Protein AF-A0A3A8YYP8-F1 (afdb_monomer_lite)

pLDDT: mean 87.09, std 10.53, range [45.59, 95.88]

Structure (mmCIF, N/CA/C/O backbone):
data_AF-A0A3A8YYP8-F1
#
_entry.id   AF-A0A3A8YYP8-F1
#
loop_
_atom_site.group_PDB
_atom_site.id
_atom_site.type_symbol
_atom_site.label_atom_id
_atom_site.label_alt_id
_atom_site.label_comp_id
_atom_site.label_asym_id
_atom_site.label_entity_id
_atom_site.label_seq_id
_atom_site.pdbx_PDB_ins_code
_atom_site.Cartn_x
_atom_site.Cartn_y
_atom_site.Cartn_z
_atom_site.occupancy
_atom_site.B_iso_or_equiv
_atom_site.auth_seq_id
_atom_site.auth_comp_id
_atom_site.auth_asym_id
_atom_site.auth_atom_id
_atom_site.pdbx_PDB_model_num
ATOM 1 N N . MET A 1 1 ? -24.471 6.073 21.252 1.00 45.59 1 MET A N 1
ATOM 2 C CA . MET A 1 1 ? -23.275 5.208 21.343 1.00 45.59 1 MET A CA 1
ATOM 3 C C . MET A 1 1 ? -22.074 6.132 21.417 1.00 45.59 1 MET A C 1
ATOM 5 O O . MET A 1 1 ? -21.913 6.938 20.513 1.00 45.59 1 MET A O 1
ATOM 9 N N . ASN A 1 2 ? -21.313 6.114 22.513 1.00 55.69 2 ASN A N 1
ATOM 10 C CA . ASN A 1 2 ? -20.142 6.978 22.665 1.00 55.69 2 ASN A CA 1
ATOM 11 C C . ASN A 1 2 ? -18.919 6.246 22.096 1.00 55.69 2 ASN A C 1
ATOM 13 O O . ASN A 1 2 ? -18.174 5.598 22.827 1.00 55.69 2 ASN A O 1
ATOM 17 N N . THR A 1 3 ? -18.778 6.240 20.772 1.00 72.06 3 THR A N 1
ATOM 18 C CA . THR A 1 3 ? -17.600 5.665 20.119 1.00 72.06 3 THR A CA 1
ATOM 19 C C . THR A 1 3 ? -16.515 6.723 20.101 1.00 72.06 3 THR A C 1
ATOM 21 O O . THR A 1 3 ? -16.597 7.689 19.341 1.00 72.06 3 THR A O 1
ATOM 24 N N . LYS A 1 4 ? -15.504 6.546 20.955 1.00 82.94 4 LYS A N 1
ATOM 25 C CA . LYS A 1 4 ? -14.266 7.322 20.891 1.00 82.94 4 LYS A CA 1
ATOM 26 C C . LYS A 1 4 ? -13.780 7.364 19.429 1.00 82.94 4 LYS A C 1
ATOM 28 O O . LYS A 1 4 ? -13.744 6.303 18.796 1.00 82.94 4 LYS A O 1
ATOM 33 N N . PRO A 1 5 ? -13.421 8.539 18.884 1.00 85.38 5 PRO A N 1
ATOM 34 C CA . PRO A 1 5 ? -12.859 8.627 17.542 1.00 85.38 5 PRO A CA 1
ATOM 35 C C . PRO A 1 5 ? -11.623 7.732 17.426 1.00 85.38 5 PRO A C 1
ATOM 37 O O . PRO A 1 5 ? -10.744 7.783 18.289 1.00 85.38 5 PRO A O 1
ATOM 40 N N . ARG A 1 6 ? -11.569 6.909 16.374 1.00 88.56 6 ARG A N 1
ATOM 41 C CA . ARG A 1 6 ? -10.375 6.124 16.039 1.00 88.56 6 ARG A CA 1
ATOM 42 C C . ARG A 1 6 ? -9.394 6.998 15.275 1.00 88.56 6 ARG A C 1
ATOM 44 O O . ARG A 1 6 ? -9.782 7.748 14.383 1.00 88.56 6 ARG A O 1
ATOM 51 N N . THR A 1 7 ? -8.123 6.870 15.609 1.00 93.50 7 THR A N 1
ATOM 52 C CA . THR A 1 7 ? -7.025 7.454 14.844 1.00 93.50 7 THR A CA 1
ATOM 53 C C . THR A 1 7 ? -6.826 6.693 13.534 1.00 93.50 7 THR A C 1
ATOM 55 O O . THR A 1 7 ? -7.161 5.510 13.426 1.00 93.50 7 THR A O 1
ATOM 58 N N . GLY A 1 8 ? -6.215 7.344 12.540 1.00 90.12 8 GLY A N 1
ATOM 59 C CA . GLY A 1 8 ? -5.828 6.667 11.298 1.00 90.12 8 GLY A CA 1
ATOM 60 C C . GLY A 1 8 ? -4.916 5.461 11.552 1.00 90.12 8 GLY A C 1
ATOM 61 O O . GLY A 1 8 ? -5.095 4.413 10.945 1.00 90.12 8 GLY A O 1
ATOM 62 N N . LEU A 1 9 ? -4.003 5.557 12.526 1.00 93.44 9 LEU A N 1
ATOM 63 C CA . LEU A 1 9 ? -3.087 4.466 12.865 1.00 93.44 9 LEU A CA 1
ATOM 64 C C . LEU A 1 9 ? -3.807 3.233 13.431 1.00 93.44 9 LEU A C 1
ATOM 66 O O . LEU A 1 9 ? -3.421 2.109 13.124 1.00 93.44 9 LEU A O 1
ATOM 70 N N . GLU A 1 10 ? -4.852 3.428 14.239 1.00 93.00 10 GLU A N 1
ATOM 71 C CA . GLU A 1 10 ? -5.681 2.327 14.747 1.00 93.00 10 GLU A CA 1
ATOM 72 C C . GLU A 1 10 ? -6.461 1.642 13.622 1.00 93.00 10 GLU A C 1
ATOM 74 O O . GLU A 1 10 ? -6.636 0.429 13.662 1.00 93.00 10 GLU A O 1
ATOM 79 N N . ILE A 1 11 ? -6.900 2.393 12.608 1.00 90.12 11 ILE A N 1
ATOM 80 C CA . ILE A 1 11 ? -7.579 1.836 11.430 1.00 90.12 11 ILE A CA 1
ATOM 81 C C . ILE A 1 11 ? -6.596 1.008 10.594 1.00 90.12 11 ILE A C 1
ATOM 83 O O . ILE A 1 11 ? -6.897 -0.133 10.252 1.00 90.12 11 ILE A O 1
ATOM 87 N N . LEU A 1 12 ? -5.399 1.538 10.327 1.00 91.00 12 LEU A N 1
ATOM 88 C CA . LEU A 1 12 ? -4.368 0.849 9.540 1.00 91.00 12 LEU A CA 1
ATOM 89 C C . LEU A 1 12 ? -3.847 -0.429 10.218 1.00 91.00 12 LEU A C 1
ATOM 91 O O . LEU A 1 12 ? -3.481 -1.377 9.533 1.00 91.00 12 LEU A O 1
ATOM 95 N N . LYS A 1 13 ? -3.816 -0.466 11.557 1.00 90.31 13 LYS A N 1
ATOM 96 C CA . LYS A 1 13 ? -3.358 -1.624 12.347 1.00 90.31 13 LYS A CA 1
ATOM 97 C C . LYS A 1 13 ? -4.476 -2.589 12.748 1.00 90.31 13 LYS A C 1
ATOM 99 O O . LYS A 1 13 ? -4.188 -3.590 13.405 1.00 90.31 13 LYS A O 1
ATOM 104 N N . ALA A 1 14 ? -5.737 -2.284 12.435 1.00 93.19 14 ALA A N 1
ATOM 105 C CA . ALA A 1 14 ? -6.846 -3.122 12.868 1.00 93.19 14 ALA A CA 1
ATOM 106 C C . ALA A 1 14 ? -6.765 -4.514 12.208 1.00 93.19 14 ALA A C 1
ATOM 108 O O . ALA A 1 14 ? -6.537 -4.614 11.000 1.00 93.19 14 ALA A O 1
ATOM 109 N N . PRO A 1 15 ? -6.966 -5.601 12.977 1.00 88.12 15 PRO A N 1
ATOM 110 C CA . PRO A 1 15 ? -7.002 -6.942 12.416 1.00 88.12 15 PR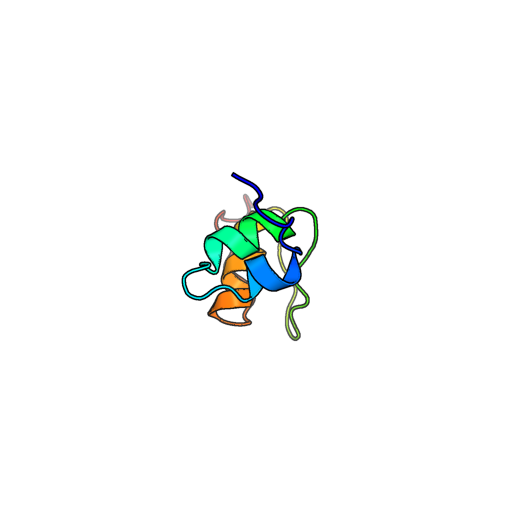O A CA 1
ATOM 111 C C . PRO A 1 15 ? -8.182 -7.044 11.445 1.00 88.12 15 PRO A C 1
ATOM 113 O O . PRO A 1 15 ? -9.329 -6.824 11.827 1.00 88.12 15 PRO A O 1
ATOM 116 N N . GLY A 1 16 ? -7.884 -7.352 10.184 1.00 89.38 16 GLY A N 1
ATOM 117 C CA . GLY A 1 16 ? -8.874 -7.436 9.108 1.00 89.38 16 GLY A CA 1
ATOM 118 C C . GLY A 1 16 ? -8.866 -6.257 8.137 1.00 89.38 16 GLY A C 1
ATOM 119 O O . GLY A 1 16 ? -9.457 -6.390 7.071 1.00 89.38 16 GLY A O 1
ATOM 120 N N . THR A 1 17 ? -8.162 -5.160 8.439 1.00 93.81 17 THR A N 1
ATOM 121 C CA . THR A 1 17 ? -7.910 -4.116 7.437 1.00 93.81 17 THR A CA 1
ATOM 122 C C . THR A 1 17 ? -7.076 -4.707 6.304 1.00 93.81 17 THR A C 1
ATOM 124 O O . THR A 1 17 ? -5.988 -5.246 6.519 1.00 93.81 17 THR A O 1
ATOM 127 N N . THR A 1 18 ? -7.597 -4.629 5.087 1.00 95.50 18 THR A N 1
ATOM 128 C CA . THR A 1 18 ? -6.983 -5.228 3.904 1.00 95.50 18 THR A CA 1
ATOM 129 C C . THR A 1 18 ? -5.989 -4.276 3.244 1.00 95.50 18 THR A C 1
ATOM 131 O O . THR A 1 18 ? -6.129 -3.054 3.300 1.00 95.50 18 THR A O 1
ATOM 134 N N . ALA A 1 19 ? -5.010 -4.829 2.523 1.00 95.19 19 ALA A N 1
ATOM 135 C CA . ALA A 1 19 ? -4.091 -4.022 1.721 1.00 95.19 19 ALA A CA 1
ATOM 136 C C . ALA A 1 19 ? -4.825 -3.151 0.681 1.00 95.19 19 ALA A C 1
ATOM 138 O O . ALA A 1 19 ? -4.382 -2.047 0.393 1.00 95.19 19 ALA A O 1
ATOM 139 N N . GLY A 1 20 ? -5.969 -3.607 0.154 1.00 94.50 20 GLY A N 1
ATOM 140 C CA . GLY A 1 20 ? -6.781 -2.835 -0.793 1.00 94.50 20 GLY A CA 1
ATOM 141 C C . GLY A 1 20 ? -7.470 -1.619 -0.169 1.00 94.50 20 GLY A C 1
ATOM 142 O O . GLY A 1 20 ? -7.560 -0.574 -0.812 1.00 94.50 20 GLY A O 1
ATOM 143 N N . GLU A 1 21 ? -7.925 -1.733 1.080 1.00 94.94 21 GLU A N 1
ATOM 144 C CA . GLU A 1 21 ? -8.480 -0.604 1.838 1.00 94.94 21 GLU A CA 1
ATOM 145 C C . GLU A 1 21 ? -7.390 0.406 2.195 1.00 94.94 21 GLU A C 1
ATOM 147 O O . GLU A 1 21 ? -7.588 1.605 2.022 1.00 94.94 21 GLU A O 1
ATOM 152 N N . ILE A 1 22 ? -6.214 -0.067 2.622 1.00 95.00 22 ILE A N 1
ATOM 153 C CA . ILE A 1 22 ? -5.063 0.806 2.885 1.00 95.00 22 ILE A CA 1
ATOM 154 C C . ILE A 1 22 ? -4.621 1.502 1.593 1.00 95.00 22 ILE A C 1
ATOM 156 O O . ILE A 1 22 ? -4.393 2.707 1.602 1.00 95.00 22 ILE A O 1
ATOM 160 N N . ALA A 1 23 ? -4.560 0.781 0.471 1.00 95.38 23 ALA A N 1
ATOM 161 C CA . ALA A 1 23 ? -4.200 1.355 -0.820 1.00 95.38 23 ALA A CA 1
ATOM 162 C C . ALA A 1 23 ? -5.151 2.482 -1.239 1.00 95.38 23 ALA A C 1
ATOM 164 O O . ALA A 1 23 ? -4.687 3.539 -1.650 1.00 95.38 23 ALA A O 1
ATOM 165 N N . ALA A 1 24 ? -6.462 2.297 -1.062 1.00 94.06 24 ALA A N 1
ATOM 166 C CA . ALA A 1 24 ? -7.453 3.331 -1.361 1.00 94.06 24 ALA A CA 1
ATOM 167 C C . ALA A 1 24 ? -7.318 4.575 -0.459 1.00 94.06 24 ALA A C 1
ATOM 169 O O . ALA A 1 24 ? -7.642 5.679 -0.876 1.00 94.06 24 ALA A O 1
ATOM 170 N N . LEU A 1 25 ? -6.826 4.427 0.775 1.00 92.88 25 LEU A N 1
ATOM 171 C CA . LEU A 1 25 ? -6.568 5.571 1.659 1.00 92.88 25 LEU A CA 1
ATOM 172 C C . LEU A 1 25 ? -5.315 6.362 1.259 1.00 92.88 25 LEU A C 1
ATOM 174 O O . LEU A 1 25 ? -5.231 7.555 1.544 1.00 92.88 25 LEU A O 1
ATOM 178 N N . LEU A 1 26 ? -4.334 5.699 0.643 1.00 92.06 26 LEU A N 1
ATOM 179 C CA . LEU A 1 26 ? -3.024 6.272 0.323 1.00 92.06 26 LEU A CA 1
ATOM 180 C C . LEU A 1 26 ? -2.888 6.718 -1.142 1.00 92.06 26 LEU A C 1
ATOM 182 O O . LEU A 1 26 ? -1.918 7.395 -1.477 1.00 92.06 26 LEU A O 1
ATOM 186 N N . GLU A 1 27 ? -3.854 6.388 -2.006 1.00 88.62 27 GLU A N 1
ATOM 187 C CA . GLU A 1 27 ? -3.795 6.574 -3.468 1.00 88.62 27 GLU A CA 1
ATOM 188 C C . GLU A 1 27 ? -3.618 8.023 -3.953 1.00 88.62 27 GLU A C 1
ATOM 190 O O . GLU A 1 27 ? -3.360 8.243 -5.133 1.00 88.62 27 GLU A O 1
ATOM 195 N N . THR A 1 28 ? -3.700 9.009 -3.057 1.00 88.44 28 THR A N 1
ATOM 196 C 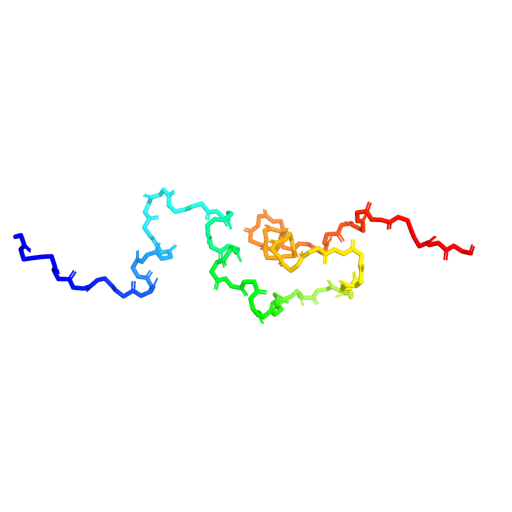CA . THR A 1 28 ? -3.389 10.416 -3.347 1.00 88.44 28 THR A CA 1
ATOM 197 C C . THR A 1 28 ? -1.886 10.699 -3.462 1.00 88.44 28 THR A C 1
ATOM 199 O O . THR A 1 28 ? -1.513 11.746 -3.988 1.00 88.44 28 THR A O 1
ATOM 202 N N . GLY A 1 29 ? -1.023 9.791 -2.991 1.00 87.88 29 GLY A N 1
ATOM 203 C CA . GLY A 1 29 ? 0.437 9.886 -3.089 1.00 87.88 29 GLY A CA 1
ATOM 204 C C . GLY A 1 29 ? 1.085 8.698 -3.805 1.00 87.88 29 GLY A C 1
ATOM 205 O O . GLY A 1 29 ? 0.401 7.810 -4.317 1.00 87.88 29 GLY A O 1
ATOM 206 N N . HIS A 1 30 ? 2.421 8.657 -3.801 1.00 89.31 30 HIS A N 1
ATOM 207 C CA . HIS A 1 30 ? 3.202 7.567 -4.396 1.00 89.31 30 HIS A CA 1
ATOM 208 C C . HIS A 1 30 ? 3.836 6.661 -3.327 1.00 89.31 30 HIS A C 1
ATOM 210 O O . HIS A 1 30 ? 4.375 7.181 -2.343 1.00 89.31 30 HIS A O 1
ATOM 216 N N . PRO A 1 31 ? 3.801 5.325 -3.504 1.00 92.25 31 PRO A N 1
ATOM 217 C CA . PRO A 1 31 ? 4.469 4.405 -2.594 1.00 92.25 31 PRO A CA 1
ATOM 218 C C . PRO A 1 3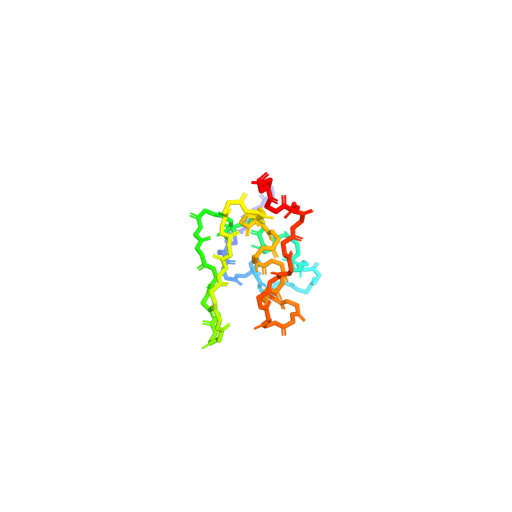1 ? 5.996 4.567 -2.634 1.00 92.25 31 PRO A C 1
ATOM 220 O O . PRO A 1 31 ? 6.554 4.795 -3.710 1.00 92.25 31 PRO A O 1
ATOM 223 N N . PRO A 1 32 ? 6.692 4.389 -1.499 1.00 92.25 32 PRO A N 1
ATOM 224 C CA . PRO A 1 32 ? 8.148 4.429 -1.442 1.00 92.25 32 PRO A CA 1
ATOM 225 C C . PRO A 1 32 ? 8.739 3.071 -1.854 1.00 92.25 32 PRO A C 1
ATOM 227 O O . PRO A 1 32 ? 9.128 2.267 -1.006 1.00 92.25 32 PRO A O 1
ATOM 230 N N . PHE A 1 33 ? 8.760 2.771 -3.154 1.00 91.25 33 PHE A N 1
ATOM 231 C CA . PHE A 1 33 ? 9.494 1.609 -3.664 1.00 91.25 33 PHE A CA 1
ATOM 232 C C . PHE A 1 33 ? 11.004 1.808 -3.469 1.00 91.25 33 PHE A C 1
ATOM 234 O O . PHE A 1 33 ? 11.524 2.887 -3.742 1.00 91.25 33 PHE A O 1
ATOM 241 N N . GLU A 1 34 ? 11.706 0.774 -2.996 1.00 86.12 34 GLU A N 1
ATOM 242 C CA . GLU A 1 34 ? 13.172 0.815 -2.858 1.00 86.12 34 GLU A CA 1
ATOM 243 C C . GLU A 1 34 ? 13.884 0.664 -4.209 1.00 86.12 34 GLU A C 1
ATOM 245 O O . GLU A 1 34 ? 14.991 1.168 -4.389 1.00 86.12 34 GLU A O 1
ATOM 250 N N . GLU A 1 35 ? 13.243 -0.006 -5.171 1.00 79.88 35 GLU A N 1
ATOM 251 C CA . GLU A 1 35 ? 13.822 -0.318 -6.473 1.00 79.88 35 GLU A CA 1
ATOM 252 C C . GLU A 1 35 ? 12.827 -0.059 -7.609 1.00 79.88 35 GLU A C 1
ATOM 254 O O . GLU A 1 35 ? 11.669 -0.477 -7.543 1.00 79.88 35 GLU A O 1
ATOM 259 N N . GLY A 1 36 ? 13.327 0.550 -8.687 1.00 76.00 36 GLY A N 1
ATOM 260 C CA . GLY A 1 36 ? 12.629 0.710 -9.962 1.00 76.00 36 GLY A CA 1
ATOM 261 C C . GLY A 1 36 ? 11.704 1.926 -10.056 1.00 76.00 36 GLY A C 1
ATOM 262 O O . GLY A 1 36 ? 11.288 2.507 -9.058 1.00 76.00 36 GLY A O 1
ATOM 263 N N . ASP A 1 37 ? 11.373 2.288 -11.296 1.00 80.25 37 ASP A N 1
ATOM 264 C CA . ASP A 1 37 ? 10.470 3.392 -11.617 1.00 80.25 37 ASP A CA 1
ATOM 265 C C . ASP A 1 37 ? 9.089 2.865 -12.019 1.00 80.25 37 ASP A C 1
ATOM 267 O O . ASP A 1 37 ? 8.960 1.923 -12.808 1.00 80.25 37 ASP A O 1
ATOM 271 N N . VAL A 1 38 ? 8.036 3.500 -11.502 1.00 84.75 38 VAL A N 1
ATOM 272 C CA . VAL A 1 38 ? 6.656 3.232 -11.917 1.00 84.75 38 VAL A CA 1
ATOM 273 C C . VAL A 1 38 ? 6.356 4.031 -13.181 1.00 84.75 38 VAL A C 1
ATOM 275 O O . VAL A 1 38 ? 6.532 5.247 -13.227 1.00 84.75 38 VAL A O 1
ATOM 278 N N . GLN A 1 39 ? 5.806 3.367 -14.195 1.00 86.44 39 GLN A N 1
ATOM 279 C CA . GLN A 1 39 ? 5.198 4.048 -15.336 1.00 86.44 39 GLN A CA 1
ATOM 280 C C . GLN A 1 39 ? 3.794 4.527 -14.939 1.00 86.44 39 GLN A C 1
ATOM 282 O O . GLN A 1 39 ? 2.811 3.831 -15.189 1.00 86.44 39 GLN A O 1
ATOM 287 N N . CYS A 1 40 ? 3.710 5.688 -14.280 1.00 86.62 40 CYS A N 1
ATOM 288 C CA . CYS A 1 40 ? 2.463 6.216 -13.705 1.00 86.62 40 CYS A CA 1
ATOM 289 C C . CYS A 1 40 ? 1.331 6.390 -14.730 1.00 86.62 40 CYS A C 1
ATOM 291 O O . CYS A 1 40 ? 0.167 6.279 -14.367 1.00 86.62 40 CYS A O 1
ATOM 293 N N . ASP A 1 41 ? 1.653 6.587 -16.009 1.00 87.31 41 ASP A N 1
ATOM 294 C CA . ASP A 1 41 ? 0.648 6.694 -17.074 1.00 87.31 41 ASP A CA 1
ATOM 295 C C . ASP A 1 41 ? -0.014 5.347 -17.420 1.00 87.31 41 ASP A C 1
ATOM 297 O O . ASP A 1 41 ? -1.020 5.306 -18.128 1.00 87.31 41 ASP A O 1
ATOM 301 N N . LEU A 1 42 ? 0.557 4.226 -16.962 1.00 88.25 42 LEU A N 1
ATOM 302 C CA . LEU A 1 42 ? 0.145 2.871 -17.338 1.00 88.25 42 LEU A CA 1
ATOM 303 C C . LEU A 1 42 ? -0.365 2.028 -16.157 1.00 88.25 42 LEU A C 1
ATOM 305 O O . LEU A 1 42 ? -0.705 0.854 -16.357 1.00 88.25 42 LEU A O 1
ATOM 309 N N . VAL A 1 43 ? -0.399 2.588 -14.943 1.00 89.75 43 VAL A N 1
ATOM 310 C CA . VAL A 1 43 ? -0.825 1.903 -13.713 1.00 89.75 43 VAL A CA 1
ATOM 311 C C . VAL A 1 43 ? -1.589 2.865 -12.801 1.00 89.75 43 VAL A C 1
ATOM 313 O O . VAL A 1 43 ? -1.120 3.971 -12.548 1.00 89.75 43 VAL A O 1
ATOM 316 N N . ASP A 1 44 ? -2.727 2.431 -12.248 1.00 91.50 44 ASP A N 1
ATOM 317 C CA . ASP A 1 44 ? -3.497 3.258 -11.314 1.00 91.50 44 ASP A CA 1
ATOM 318 C C . ASP A 1 44 ? -2.762 3.387 -9.965 1.00 91.50 44 ASP A C 1
ATOM 320 O O . ASP A 1 44 ? -2.221 2.409 -9.439 1.00 91.50 44 ASP A O 1
ATOM 324 N N . CYS A 1 45 ? -2.794 4.570 -9.336 1.00 92.69 45 CYS A N 1
ATOM 325 C CA . CYS A 1 45 ? -2.119 4.817 -8.049 1.00 92.69 45 CYS A CA 1
ATOM 326 C C . CYS A 1 45 ? -2.519 3.811 -6.958 1.00 92.69 45 CYS A C 1
ATOM 328 O O . CYS A 1 45 ? -1.681 3.385 -6.159 1.00 92.69 45 CYS A O 1
ATOM 330 N N . LYS A 1 46 ? -3.785 3.380 -6.953 1.00 94.38 46 LYS A N 1
ATOM 331 C CA . LYS A 1 46 ? -4.278 2.336 -6.052 1.00 94.38 46 LYS A CA 1
ATOM 332 C C . LYS A 1 46 ? -3.562 1.003 -6.254 1.00 94.38 46 LYS A C 1
ATOM 334 O O . LYS A 1 46 ? -3.235 0.336 -5.276 1.00 94.38 46 LYS A O 1
ATOM 339 N N . ASP A 1 47 ? -3.309 0.605 -7.500 1.00 93.81 47 ASP A N 1
ATOM 340 C CA . ASP A 1 47 ? -2.595 -0.639 -7.788 1.00 93.81 47 ASP A CA 1
ATOM 341 C C . ASP A 1 47 ? -1.127 -0.541 -7.383 1.00 93.81 47 ASP A C 1
ATOM 343 O O . ASP A 1 47 ? -0.571 -1.520 -6.894 1.00 93.81 47 ASP A O 1
ATOM 347 N N . CYS A 1 48 ? -0.510 0.635 -7.527 1.00 94.56 48 CYS A N 1
ATOM 348 C CA . CYS A 1 48 ? 0.844 0.882 -7.033 1.00 94.56 48 CYS A CA 1
ATOM 349 C C . CYS A 1 48 ? 0.926 0.667 -5.521 1.00 94.56 48 CYS A C 1
ATOM 351 O O . CYS A 1 48 ? 1.788 -0.076 -5.051 1.00 94.56 48 CYS A O 1
ATOM 353 N N . TRP A 1 49 ? 0.002 1.249 -4.753 1.00 95.56 49 TRP A N 1
ATOM 354 C CA . TRP A 1 49 ? -0.050 1.025 -3.308 1.00 95.56 49 TRP A CA 1
ATOM 355 C C . TRP A 1 49 ? -0.369 -0.420 -2.951 1.00 95.56 49 TRP A C 1
ATOM 357 O O . TRP A 1 49 ? 0.255 -0.971 -2.047 1.00 95.56 49 TRP A O 1
ATOM 367 N N . LEU A 1 50 ? -1.285 -1.065 -3.672 1.00 95.88 50 LEU A N 1
ATOM 368 C CA . LEU A 1 50 ? -1.599 -2.470 -3.445 1.00 95.88 50 LEU A CA 1
ATOM 369 C C . LEU A 1 50 ? -0.374 -3.362 -3.690 1.00 95.88 50 LEU A C 1
ATOM 371 O O . LEU A 1 50 ? -0.070 -4.221 -2.862 1.00 95.88 50 LEU A O 1
ATOM 375 N N . ALA A 1 51 ? 0.350 -3.148 -4.790 1.00 94.88 51 ALA A N 1
ATOM 376 C CA . ALA A 1 51 ? 1.558 -3.892 -5.130 1.00 94.88 51 ALA A CA 1
ATOM 377 C C . ALA A 1 51 ? 2.667 -3.670 -4.094 1.00 94.88 51 ALA A C 1
ATOM 379 O O . ALA A 1 51 ? 3.280 -4.641 -3.646 1.00 94.88 51 ALA A O 1
ATOM 380 N N . TRP A 1 52 ? 2.864 -2.430 -3.640 1.00 95.19 52 TRP A N 1
ATOM 381 C CA . TRP A 1 52 ? 3.814 -2.108 -2.576 1.00 95.19 52 TRP A CA 1
ATOM 382 C C . TRP A 1 52 ? 3.465 -2.824 -1.265 1.00 95.19 52 TRP A C 1
ATOM 384 O O . TRP A 1 52 ? 4.298 -3.541 -0.718 1.00 95.19 52 TRP A O 1
ATOM 394 N N . LEU A 1 53 ? 2.213 -2.719 -0.808 1.00 94.50 53 LEU A N 1
ATOM 395 C CA . LEU A 1 53 ? 1.752 -3.312 0.455 1.00 94.50 53 LEU A CA 1
ATOM 396 C C . LEU A 1 53 ? 1.804 -4.844 0.469 1.00 94.50 53 LEU A C 1
ATOM 398 O O . LEU A 1 53 ? 1.923 -5.441 1.536 1.00 94.50 53 LEU A O 1
ATOM 402 N N . THR A 1 54 ? 1.658 -5.484 -0.692 1.00 95.00 54 THR A N 1
ATOM 403 C CA . THR A 1 54 ? 1.549 -6.950 -0.788 1.00 95.00 54 THR A CA 1
ATOM 404 C C . THR A 1 54 ? 2.833 -7.632 -1.241 1.00 95.00 54 THR A C 1
ATOM 406 O O . THR A 1 54 ? 3.079 -8.771 -0.854 1.00 95.00 54 THR A O 1
ATOM 409 N N . THR A 1 55 ? 3.650 -6.964 -2.058 1.00 94.38 55 THR A N 1
ATOM 410 C CA . THR A 1 55 ? 4.836 -7.571 -2.683 1.00 94.38 55 THR A CA 1
ATOM 411 C C . THR A 1 55 ? 6.116 -6.761 -2.511 1.00 94.38 55 THR A C 1
ATOM 413 O O . THR A 1 55 ? 7.194 -7.313 -2.715 1.00 94.38 55 THR A O 1
ATOM 416 N N . GLY A 1 56 ? 6.015 -5.466 -2.191 1.00 93.44 56 GLY A N 1
ATOM 417 C CA . GLY A 1 56 ? 7.145 -4.534 -2.187 1.00 93.44 56 GLY A CA 1
ATOM 418 C C . GLY A 1 56 ? 7.723 -4.222 -3.573 1.00 93.44 56 GLY A C 1
ATOM 419 O O . GLY A 1 56 ? 8.725 -3.522 -3.658 1.00 93.44 56 GLY A O 1
ATOM 420 N N . LYS A 1 57 ? 7.123 -4.725 -4.661 1.00 93.06 57 LYS A N 1
ATOM 421 C CA . LYS A 1 57 ? 7.645 -4.597 -6.029 1.00 93.06 57 LYS A CA 1
ATOM 422 C C . LYS A 1 57 ? 6.789 -3.681 -6.886 1.00 93.06 57 LYS A C 1
ATOM 424 O O . LYS A 1 57 ? 5.568 -3.633 -6.734 1.00 93.06 57 LYS A O 1
ATOM 429 N N . VAL A 1 58 ? 7.447 -3.019 -7.831 1.00 92.06 58 VAL A N 1
ATOM 430 C CA . VAL A 1 58 ? 6.802 -2.180 -8.841 1.00 92.06 58 VAL A CA 1
ATOM 431 C C . VAL A 1 58 ? 5.790 -3.017 -9.640 1.00 92.06 58 VAL A C 1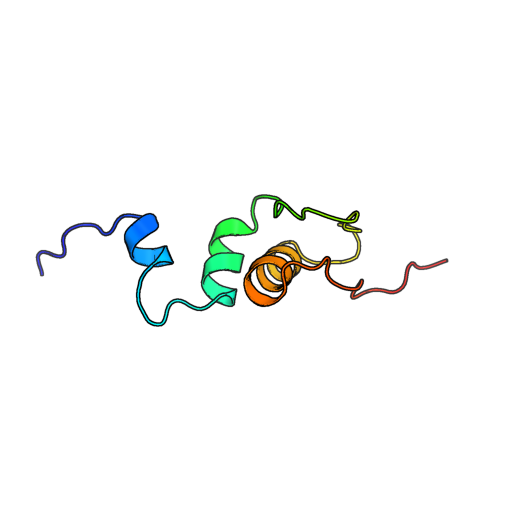
ATOM 433 O O . VAL A 1 58 ? 6.139 -4.109 -10.104 1.00 92.06 58 VAL A O 1
ATOM 436 N N . PRO A 1 59 ? 4.535 -2.563 -9.799 1.00 92.00 59 PRO A N 1
ATOM 437 C CA . PRO A 1 59 ? 3.539 -3.288 -10.579 1.00 92.00 59 PRO A CA 1
ATOM 438 C C . PRO A 1 59 ? 3.897 -3.298 -12.068 1.00 92.00 59 PRO A C 1
ATOM 440 O O . PRO A 1 59 ? 4.472 -2.350 -12.602 1.00 92.00 59 PRO A O 1
ATOM 443 N N . ALA A 1 60 ? 3.499 -4.366 -12.759 1.00 86.81 60 ALA A N 1
ATOM 444 C CA . ALA A 1 60 ? 3.581 -4.402 -14.212 1.00 86.81 60 ALA A CA 1
ATOM 445 C C . ALA A 1 60 ? 2.550 -3.436 -14.839 1.00 86.81 60 ALA A C 1
ATOM 447 O O . ALA A 1 60 ? 1.425 -3.348 -14.335 1.00 86.81 60 ALA A O 1
ATOM 448 N N . PRO A 1 61 ? 2.888 -2.759 -15.953 1.00 84.94 61 PRO A N 1
ATOM 449 C CA . PRO A 1 61 ? 1.953 -1.914 -16.691 1.00 84.94 61 PRO A CA 1
ATOM 450 C C . PRO A 1 61 ? 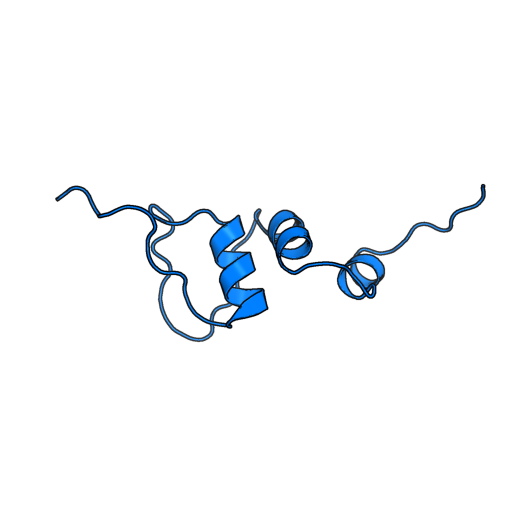0.676 -2.669 -17.072 1.00 84.94 61 PRO A C 1
ATOM 452 O O . PRO A 1 61 ? 0.744 -3.770 -17.625 1.00 84.94 61 PRO A O 1
ATOM 455 N N . LYS A 1 62 ? -0.495 -2.072 -16.818 1.00 73.31 62 LYS A N 1
ATOM 456 C CA . LYS A 1 62 ? -1.785 -2.643 -17.248 1.00 73.31 62 LYS A CA 1
ATOM 457 C C . LYS A 1 62 ? -2.042 -2.416 -18.734 1.00 73.31 62 LYS A C 1
ATOM 459 O O . LYS A 1 62 ? -2.683 -3.238 -19.388 1.00 73.31 62 LYS A O 1
ATOM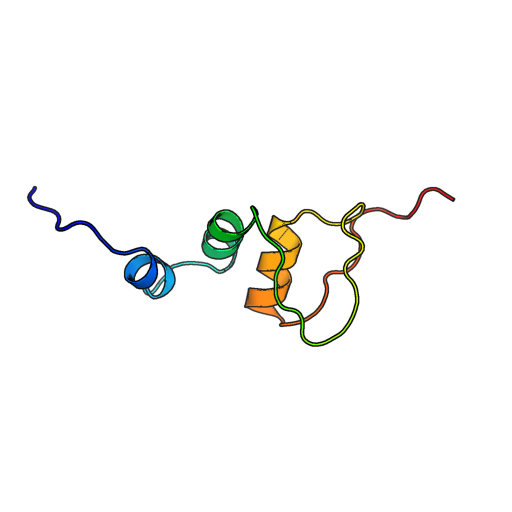 464 N N . TYR A 1 63 ? -1.521 -1.318 -19.270 1.00 69.50 63 TYR A N 1
ATOM 465 C CA . TYR A 1 63 ? -1.673 -0.942 -20.668 1.00 69.50 63 TYR A CA 1
ATOM 466 C C . TYR A 1 63 ? -0.354 -1.133 -21.410 1.00 69.50 63 TYR A C 1
ATOM 468 O O . TYR A 1 63 ? 0.720 -0.811 -20.902 1.00 69.50 63 TYR A O 1
ATOM 476 N N . LYS A 1 64 ? -0.429 -1.653 -22.638 1.00 67.12 64 LYS A N 1
ATOM 477 C CA . LYS A 1 64 ? 0.730 -1.626 -23.533 1.00 67.12 64 LYS A CA 1
ATOM 478 C C . LYS A 1 64 ? 0.944 -0.179 -23.981 1.00 67.12 64 LYS A C 1
ATOM 480 O O . LYS A 1 64 ? -0.040 0.446 -24.382 1.00 67.12 64 LYS A O 1
ATOM 485 N N . PRO A 1 65 ? 2.184 0.337 -23.974 1.00 63.91 65 PRO A N 1
ATOM 486 C CA . PRO A 1 65 ? 2.472 1.614 -24.607 1.00 63.91 65 PRO A CA 1
ATOM 487 C C . PRO A 1 65 ? 1.995 1.545 -26.060 1.00 63.91 65 PRO A C 1
ATOM 489 O O . PRO A 1 65 ? 2.388 0.630 -26.793 1.00 63.91 65 PRO A O 1
ATOM 492 N N . ILE A 1 66 ? 1.111 2.457 -26.464 1.00 64.94 66 ILE A N 1
ATOM 493 C CA . ILE A 1 66 ? 0.742 2.593 -27.873 1.00 64.94 66 ILE A CA 1
ATOM 494 C C . ILE A 1 66 ? 1.991 3.147 -28.562 1.00 64.94 66 ILE A C 1
ATOM 496 O O . ILE A 1 66 ? 2.397 4.273 -28.286 1.00 64.94 66 ILE A O 1
ATOM 500 N N . ARG A 1 67 ? 2.651 2.300 -29.353 1.00 60.59 67 ARG A N 1
ATOM 501 C CA . ARG A 1 67 ? 3.834 2.655 -30.139 1.00 60.59 67 ARG A CA 1
ATOM 502 C C . ARG A 1 67 ? 3.433 3.366 -31.422 1.00 60.59 67 ARG A C 1
ATOM 504 O O . ARG A 1 67 ? 2.454 2.900 -32.045 1.00 60.59 67 ARG A O 1
#

Foldseek 3Di:
DPDDDDDPVCLVPPVPNDQLNVLVVCLVDADPQPDDDEPPVQDRSSVRSSCCVPPSDHDDGPDDPPD

Radius of gyration: 14.95 Å; chains: 1; bounding box: 37×18×53 Å

Sequence (67 aa):
MNTKPRTGLEILKAPGTTAGEIAALLETGHPPFEEGDVQCDLVDCKDCWLAWLTTGKVPAPKYKPIR

Secondary structure (DSSP, 8-state):
---PPPPHHHHHTSTT--HHHHHHHHTTS----SS----GGGS-HHHHHHHHHHHSSPPPPSS----